Protein AF-A0A2T0B7F6-F1 (afdb_monomer_lite)

Sequence (50 aa):
MSLDDASRIMSEQQIRRLPVVENQKLVALGDLAVQPNSDQKAGNALTNIS

Structure (mmCIF, N/CA/C/O backbone):
data_AF-A0A2T0B7F6-F1
#
_entry.id   AF-A0A2T0B7F6-F1
#
loop_
_atom_site.group_PDB
_atom_site.id
_atom_site.type_symbol
_atom_site.label_atom_id
_atom_site.label_alt_id
_atom_site.label_comp_id
_atom_site.label_asym_id
_atom_site.label_entity_id
_atom_site.label_seq_id
_atom_site.pdbx_PDB_ins_code
_atom_site.Cartn_x
_atom_site.Cartn_y
_atom_site.Cartn_z
_atom_site.occupancy
_atom_site.B_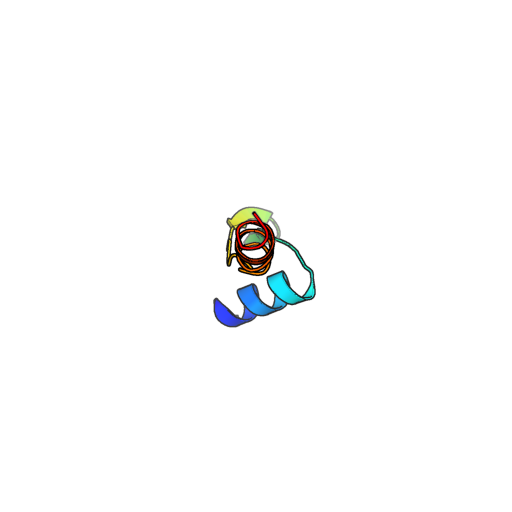iso_or_equiv
_atom_site.auth_seq_id
_atom_site.auth_comp_id
_atom_site.auth_asym_id
_atom_site.auth_atom_id
_atom_site.pdbx_PDB_model_num
ATOM 1 N N . MET A 1 1 ? 1.345 -12.836 -6.047 1.00 62.94 1 MET A N 1
ATOM 2 C CA . MET A 1 1 ? 0.848 -12.102 -4.870 1.00 62.94 1 MET A CA 1
ATOM 3 C C . MET A 1 1 ? -0.625 -11.842 -5.101 1.00 62.94 1 MET A C 1
ATOM 5 O O . MET A 1 1 ? -0.963 -11.303 -6.148 1.00 62.94 1 MET A O 1
ATOM 9 N N . SER A 1 2 ? -1.477 -12.332 -4.208 1.00 84.94 2 SER A N 1
ATOM 10 C CA . SER A 1 2 ? -2.930 -12.147 -4.281 1.00 84.94 2 SER A CA 1
ATOM 11 C C . SER A 1 2 ? -3.362 -10.858 -3.566 1.00 84.94 2 SER A C 1
ATOM 13 O O . SER A 1 2 ? -2.568 -10.234 -2.858 1.00 84.94 2 SER A O 1
ATOM 15 N N . LEU A 1 3 ? -4.621 -10.451 -3.749 1.00 83.31 3 LEU A N 1
ATOM 16 C CA . LEU A 1 3 ? -5.225 -9.342 -2.998 1.00 83.31 3 LEU A CA 1
ATOM 17 C C . LEU A 1 3 ? -5.270 -9.630 -1.488 1.00 83.31 3 LEU A C 1
ATOM 19 O O . LEU A 1 3 ? -5.039 -8.725 -0.687 1.00 83.31 3 LEU A O 1
ATOM 23 N N . ASP A 1 4 ? -5.492 -10.885 -1.100 1.00 85.88 4 ASP A N 1
ATOM 24 C CA . ASP A 1 4 ? -5.498 -11.316 0.300 1.00 85.88 4 ASP A CA 1
ATOM 25 C C . ASP A 1 4 ? -4.121 -11.146 0.958 1.00 85.88 4 ASP A C 1
ATOM 27 O O . ASP A 1 4 ? -4.018 -10.644 2.080 1.00 85.88 4 ASP A O 1
ATOM 31 N N . ASP A 1 5 ? -3.045 -11.471 0.232 1.00 87.38 5 ASP A N 1
ATOM 32 C CA . ASP A 1 5 ? -1.672 -11.262 0.710 1.00 87.38 5 ASP A CA 1
ATOM 33 C C . ASP A 1 5 ? -1.384 -9.774 0.954 1.00 87.38 5 ASP A C 1
ATOM 35 O O . ASP A 1 5 ? -0.793 -9.405 1.971 1.00 87.38 5 ASP A O 1
ATOM 39 N N . ALA A 1 6 ? -1.832 -8.912 0.035 1.00 86.44 6 ALA A N 1
ATOM 40 C CA . ALA A 1 6 ? -1.706 -7.464 0.160 1.00 86.44 6 ALA A CA 1
ATOM 41 C C . ALA A 1 6 ? -2.460 -6.940 1.392 1.00 86.44 6 ALA A C 1
ATOM 43 O O . ALA A 1 6 ? -1.891 -6.192 2.187 1.00 86.44 6 ALA A O 1
ATOM 44 N N . SER A 1 7 ? -3.701 -7.394 1.599 1.00 84.88 7 SER A N 1
ATOM 45 C CA . SER A 1 7 ? -4.517 -7.043 2.767 1.00 84.88 7 SER A CA 1
ATOM 46 C C . SER A 1 7 ? -3.871 -7.468 4.083 1.00 84.88 7 SER A C 1
ATOM 48 O O . SER A 1 7 ? -3.913 -6.724 5.068 1.00 84.88 7 SER A O 1
ATOM 50 N N . ARG A 1 8 ? -3.257 -8.656 4.116 1.00 86.88 8 ARG A N 1
ATOM 51 C CA . ARG A 1 8 ? -2.567 -9.159 5.306 1.00 86.88 8 ARG A CA 1
ATOM 52 C C . ARG A 1 8 ? -1.357 -8.297 5.650 1.00 86.88 8 ARG A C 1
ATOM 54 O O . ARG A 1 8 ? -1.256 -7.852 6.786 1.00 86.88 8 ARG A O 1
ATOM 61 N N . ILE A 1 9 ? -0.500 -7.988 4.675 1.00 86.88 9 ILE A N 1
ATOM 62 C CA . ILE A 1 9 ? 0.677 -7.124 4.877 1.00 86.88 9 ILE A CA 1
ATOM 63 C C . ILE A 1 9 ? 0.253 -5.726 5.336 1.00 86.88 9 ILE A C 1
ATOM 65 O O . ILE A 1 9 ? 0.827 -5.178 6.273 1.00 86.88 9 ILE A O 1
ATOM 69 N N . MET A 1 10 ? -0.773 -5.155 4.706 1.00 86.38 10 MET A N 1
ATOM 70 C CA . MET A 1 10 ? -1.318 -3.851 5.080 1.00 86.38 10 MET A CA 1
ATOM 71 C C . MET A 1 10 ? -1.842 -3.831 6.517 1.00 86.38 10 MET A C 1
ATOM 73 O O . MET A 1 10 ? -1.589 -2.876 7.248 1.00 86.38 10 MET A O 1
ATOM 77 N N . SER A 1 11 ? -2.501 -4.910 6.942 1.00 84.38 11 SER A N 1
ATOM 78 C CA . SER A 1 11 ? -2.984 -5.075 8.314 1.00 84.38 11 SER A CA 1
ATOM 79 C C . SER A 1 11 ? -1.837 -5.282 9.306 1.00 84.38 11 SER A C 1
ATOM 81 O O . SER A 1 11 ? -1.791 -4.618 10.334 1.00 84.38 11 SER A O 1
ATOM 83 N N . GLU A 1 12 ? -0.874 -6.153 9.007 1.00 86.75 12 GLU A N 1
ATOM 84 C CA . GLU A 1 12 ? 0.290 -6.412 9.869 1.00 86.75 12 GLU A CA 1
ATOM 85 C C . GLU A 1 12 ? 1.150 -5.157 10.066 1.00 86.75 12 GLU A C 1
ATOM 87 O O . GLU A 1 12 ? 1.619 -4.891 11.169 1.00 86.75 12 GLU A O 1
ATOM 92 N N . GLN A 1 13 ? 1.325 -4.364 9.008 1.00 88.06 13 GLN A N 1
ATOM 93 C CA . GLN A 1 13 ? 2.131 -3.142 9.026 1.00 88.06 13 GLN A CA 1
ATOM 94 C C . GLN A 1 13 ? 1.316 -1.881 9.349 1.00 88.06 13 GLN A C 1
ATOM 96 O O . GLN A 1 13 ? 1.883 -0.794 9.418 1.00 88.06 13 GLN A O 1
ATOM 101 N N . GLN A 1 14 ? -0.004 -2.002 9.540 1.00 82.44 14 GLN A N 1
ATOM 102 C CA . GLN A 1 14 ? -0.925 -0.884 9.797 1.00 82.44 14 GLN A CA 1
ATOM 103 C C . GLN A 1 14 ? -0.832 0.238 8.739 1.00 82.44 14 GLN A C 1
ATOM 105 O O . GLN A 1 14 ? -0.956 1.427 9.041 1.00 82.44 14 GLN A O 1
ATOM 110 N N . ILE A 1 15 ? -0.625 -0.134 7.472 1.00 83.12 15 ILE A N 1
ATOM 111 C CA . ILE A 1 15 ? -0.540 0.793 6.336 1.00 83.12 15 ILE A CA 1
ATOM 112 C C . ILE A 1 15 ? -1.767 0.661 5.437 1.00 83.12 15 ILE A C 1
ATOM 114 O O . ILE A 1 15 ? -2.281 -0.426 5.207 1.00 83.12 15 ILE A O 1
ATOM 118 N N . ARG A 1 16 ? -2.232 1.786 4.887 1.00 84.19 16 ARG A N 1
ATOM 119 C CA . ARG A 1 16 ? -3.442 1.842 4.042 1.00 84.19 16 ARG A CA 1
ATOM 120 C C . ARG A 1 16 ? -3.154 1.886 2.544 1.00 84.19 16 ARG A C 1
ATOM 122 O O . ARG A 1 16 ? -4.079 1.883 1.746 1.00 84.19 16 ARG A O 1
ATOM 129 N N . ARG A 1 17 ? -1.878 1.937 2.151 1.00 89.06 17 ARG A N 1
ATOM 130 C CA . ARG A 1 17 ? -1.472 1.997 0.744 1.00 89.06 17 ARG A CA 1
ATOM 131 C C . ARG A 1 17 ? -0.236 1.155 0.490 1.00 89.06 17 ARG A C 1
ATOM 133 O O . ARG A 1 17 ? 0.676 1.151 1.314 1.00 89.06 17 ARG A O 1
ATOM 140 N N . LEU A 1 18 ? -0.189 0.515 -0.671 1.00 89.75 18 LEU A N 1
ATOM 141 C CA . LEU A 1 18 ? 0.985 -0.194 -1.169 1.00 89.75 18 LEU A CA 1
ATOM 142 C C . LEU A 1 18 ? 1.517 0.494 -2.433 1.00 89.75 18 LEU A C 1
ATOM 144 O O . LEU A 1 18 ? 0.730 0.812 -3.329 1.00 89.75 18 LEU A O 1
ATOM 148 N N . PRO A 1 19 ? 2.834 0.736 -2.542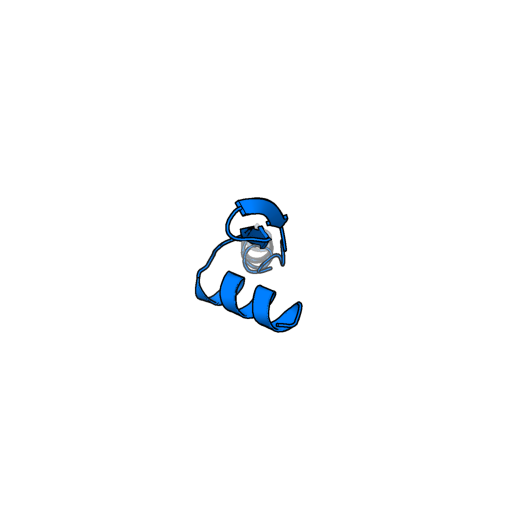 1.00 90.12 19 PRO A N 1
ATOM 149 C CA . PRO A 1 19 ? 3.421 1.222 -3.781 1.00 90.12 19 PRO A CA 1
ATOM 150 C C . PRO A 1 19 ? 3.352 0.132 -4.854 1.00 90.12 19 PRO A C 1
ATOM 152 O O . PRO A 1 19 ? 3.774 -1.002 -4.633 1.00 90.12 19 PRO A O 1
ATOM 155 N N . VAL A 1 20 ? 2.844 0.489 -6.030 1.00 90.88 20 VAL A N 1
ATOM 156 C CA . VAL A 1 20 ? 2.832 -0.381 -7.207 1.00 90.88 20 VAL A CA 1
ATOM 157 C C . VAL A 1 20 ? 3.958 0.069 -8.123 1.00 90.88 20 VAL A C 1
ATOM 159 O O . VAL A 1 20 ? 3.977 1.212 -8.588 1.00 90.88 20 VAL A O 1
ATOM 162 N N . VAL A 1 21 ? 4.912 -0.828 -8.351 1.00 93.19 21 VAL A N 1
ATOM 163 C CA . VAL A 1 21 ? 6.099 -0.574 -9.168 1.00 93.19 21 VAL A CA 1
ATOM 164 C C . VAL A 1 21 ? 6.084 -1.443 -10.421 1.00 93.19 21 VAL A C 1
ATOM 166 O O . VAL A 1 21 ? 5.790 -2.632 -10.353 1.00 93.19 21 VAL A O 1
ATOM 169 N N . GLU A 1 22 ? 6.440 -0.852 -11.557 1.00 94.75 22 GLU A N 1
ATOM 170 C CA . GLU A 1 22 ? 6.653 -1.546 -12.827 1.00 94.75 22 GLU A CA 1
ATOM 171 C C . GLU A 1 22 ? 7.989 -1.084 -13.411 1.00 94.75 22 GLU A C 1
ATOM 173 O O . GLU A 1 22 ? 8.276 0.112 -13.444 1.00 94.75 22 GLU A O 1
ATOM 178 N N . ASN A 1 23 ? 8.844 -2.019 -13.833 1.00 93.94 23 ASN A N 1
ATOM 179 C CA . ASN A 1 23 ? 10.181 -1.712 -14.363 1.00 93.94 23 ASN A CA 1
ATOM 180 C C . ASN A 1 23 ? 11.009 -0.787 -13.447 1.00 93.94 23 ASN A C 1
ATOM 182 O O . ASN A 1 23 ? 11.673 0.136 -13.912 1.00 93.94 23 ASN A O 1
ATOM 186 N N . GLN A 1 24 ? 10.954 -1.025 -12.131 1.00 91.88 24 GLN A N 1
ATOM 187 C CA . GLN A 1 24 ? 11.620 -0.211 -11.099 1.00 91.88 24 GLN A CA 1
ATOM 188 C C . GLN A 1 24 ? 11.135 1.247 -11.014 1.00 91.88 24 GLN A C 1
ATOM 190 O O . GLN A 1 24 ? 11.754 2.072 -10.344 1.00 91.88 24 GLN A O 1
ATOM 195 N N . LYS A 1 25 ? 10.010 1.573 -11.652 1.00 91.81 25 LYS A N 1
ATOM 196 C CA . LYS A 1 25 ? 9.374 2.884 -11.577 1.00 91.81 25 LYS A CA 1
ATOM 197 C C . LYS A 1 25 ? 8.063 2.779 -10.810 1.00 91.81 25 LYS A C 1
ATOM 199 O O . LYS A 1 25 ? 7.281 1.857 -11.021 1.00 91.81 25 LYS A O 1
ATOM 204 N N . LEU A 1 26 ? 7.810 3.741 -9.926 1.00 90.81 26 LEU A N 1
ATOM 205 C CA . LEU A 1 26 ? 6.514 3.869 -9.267 1.00 90.81 26 LEU A CA 1
ATOM 206 C C . LEU A 1 26 ? 5.461 4.250 -10.311 1.00 90.81 26 LEU A C 1
ATOM 208 O O . LEU A 1 26 ? 5.590 5.285 -10.968 1.00 90.81 26 LEU A O 1
ATOM 212 N N . VAL A 1 27 ? 4.433 3.416 -10.448 1.00 91.19 27 VAL A N 1
ATOM 213 C CA . VAL A 1 27 ? 3.324 3.653 -11.381 1.00 91.19 27 VAL A CA 1
ATOM 214 C C . VAL A 1 27 ? 2.042 4.055 -10.662 1.00 91.19 27 VAL A C 1
ATOM 216 O O . VAL A 1 27 ? 1.270 4.838 -11.207 1.00 91.19 27 VAL A O 1
ATOM 219 N N . ALA A 1 28 ? 1.825 3.581 -9.430 1.00 87.88 28 ALA A N 1
ATOM 220 C CA . ALA A 1 28 ? 0.636 3.918 -8.650 1.00 87.88 28 ALA A CA 1
ATOM 221 C C . ALA A 1 28 ? 0.819 3.683 -7.142 1.00 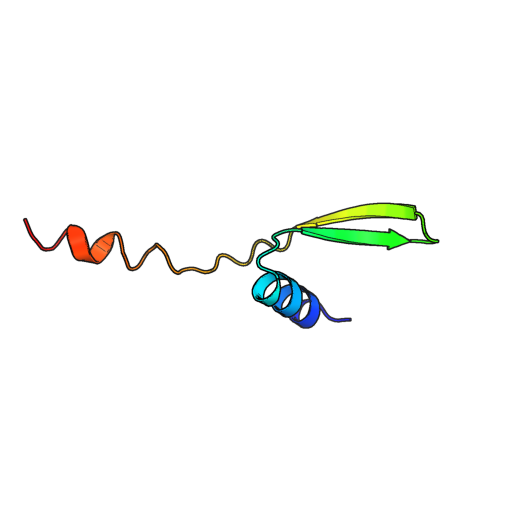87.88 28 ALA A C 1
ATOM 223 O O . ALA A 1 28 ? 1.773 3.047 -6.693 1.00 87.88 28 ALA A O 1
ATOM 224 N N . LEU A 1 29 ? -0.148 4.172 -6.364 1.00 83.19 29 LEU A N 1
ATOM 225 C CA . LEU A 1 29 ? -0.371 3.787 -4.972 1.00 83.19 29 LEU A CA 1
ATOM 226 C C . LEU A 1 29 ? -1.687 3.007 -4.910 1.00 83.19 29 LEU A C 1
ATOM 228 O O . LEU A 1 29 ? -2.747 3.578 -5.157 1.00 83.19 29 LEU A O 1
ATOM 232 N N . GLY A 1 30 ? -1.620 1.712 -4.611 1.00 80.88 30 GLY A N 1
ATOM 233 C CA . GLY A 1 30 ? -2.807 0.890 -4.395 1.00 80.88 30 GLY A CA 1
ATOM 234 C C . GLY A 1 30 ? -3.392 1.179 -3.017 1.00 80.88 30 GLY A C 1
ATOM 235 O O . GLY A 1 30 ? -2.685 1.031 -2.024 1.00 80.88 30 GLY A O 1
ATOM 236 N N . ASP A 1 31 ? -4.651 1.606 -2.955 1.00 79.56 31 ASP A N 1
ATOM 237 C CA . ASP A 1 31 ? -5.401 1.808 -1.711 1.00 79.56 31 ASP A CA 1
ATOM 238 C C . ASP A 1 31 ? -6.342 0.616 -1.517 1.00 79.56 31 ASP A C 1
ATOM 240 O O . ASP A 1 31 ? -7.257 0.397 -2.312 1.00 79.56 31 ASP A O 1
ATOM 244 N N . LEU A 1 32 ? -6.080 -0.188 -0.490 1.00 69.00 32 LEU A N 1
ATOM 245 C CA . LEU A 1 32 ? -6.944 -1.291 -0.083 1.00 69.00 32 LEU A CA 1
ATOM 246 C C . LEU A 1 32 ? -7.445 -0.958 1.319 1.00 69.00 32 LEU A C 1
ATOM 248 O O . LEU A 1 32 ? -6.948 -1.457 2.328 1.00 69.00 32 LEU A O 1
ATOM 252 N N . ALA A 1 33 ? -8.394 -0.029 1.382 1.00 57.41 33 ALA A N 1
ATOM 253 C CA . ALA A 1 33 ? -9.049 0.367 2.616 1.00 57.41 33 ALA A CA 1
ATOM 254 C 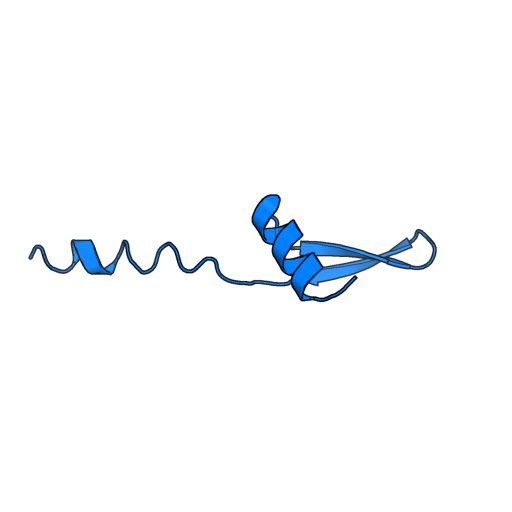C . ALA A 1 33 ? -9.955 -0.768 3.127 1.00 57.41 33 ALA A C 1
ATOM 256 O O . ALA A 1 33 ? -11.176 -0.720 2.994 1.00 57.41 33 ALA A O 1
ATOM 257 N N . VAL A 1 34 ? -9.365 -1.801 3.728 1.00 60.00 34 VAL A N 1
ATOM 258 C CA . VAL A 1 34 ? -10.113 -2.744 4.562 1.00 60.00 34 VAL A CA 1
ATOM 259 C C . VAL A 1 34 ? -10.247 -2.074 5.920 1.00 60.00 34 VAL A C 1
ATOM 261 O O . VAL A 1 34 ? -9.277 -1.982 6.666 1.00 60.00 34 VAL A O 1
ATOM 264 N N . GLN A 1 35 ? -11.419 -1.506 6.207 1.00 50.78 35 GLN A N 1
ATOM 265 C CA . GLN A 1 35 ? -11.721 -0.946 7.524 1.00 50.78 35 GLN A CA 1
ATOM 266 C C . GLN A 1 35 ? -11.462 -2.024 8.588 1.00 50.78 35 GLN A C 1
ATOM 268 O O . GLN A 1 35 ? -12.170 -3.037 8.595 1.00 50.78 35 GLN A O 1
ATOM 273 N N . PRO A 1 36 ? -10.506 -1.841 9.518 1.00 51.38 36 PRO A N 1
ATOM 274 C CA . PRO A 1 36 ? -10.561 -2.583 10.757 1.00 51.38 36 PRO A CA 1
ATOM 275 C C . PRO A 1 36 ? -11.735 -1.974 11.522 1.00 51.38 36 PRO A C 1
ATOM 277 O O . PRO A 1 36 ? -11.614 -0.921 12.142 1.00 51.38 36 PRO A O 1
ATOM 280 N N . ASN A 1 37 ? -12.908 -2.592 11.399 1.00 49.84 37 ASN A N 1
ATOM 281 C CA . ASN A 1 37 ? -14.117 -2.267 12.152 1.00 49.84 37 ASN A CA 1
ATOM 282 C C . ASN A 1 37 ? -13.904 -2.497 13.660 1.00 49.84 37 ASN A C 1
ATOM 284 O O . ASN A 1 37 ? -14.525 -3.379 14.250 1.00 49.84 37 ASN A O 1
ATOM 288 N N . SER A 1 38 ? -13.030 -1.716 14.294 1.00 50.38 38 SER A N 1
ATOM 289 C CA . SER A 1 38 ? -12.742 -1.808 15.725 1.00 50.38 38 SER A CA 1
ATOM 290 C C . SER A 1 38 ? -13.169 -0.580 16.528 1.00 50.38 38 SER A C 1
ATOM 292 O O . SER A 1 38 ? -13.117 -0.644 17.749 1.00 50.38 38 SER A O 1
ATOM 294 N N . ASP A 1 39 ? -13.708 0.467 15.891 1.00 47.44 39 ASP A N 1
ATOM 295 C CA . ASP A 1 39 ? -14.218 1.649 16.611 1.00 47.44 39 ASP A CA 1
ATOM 296 C C . ASP 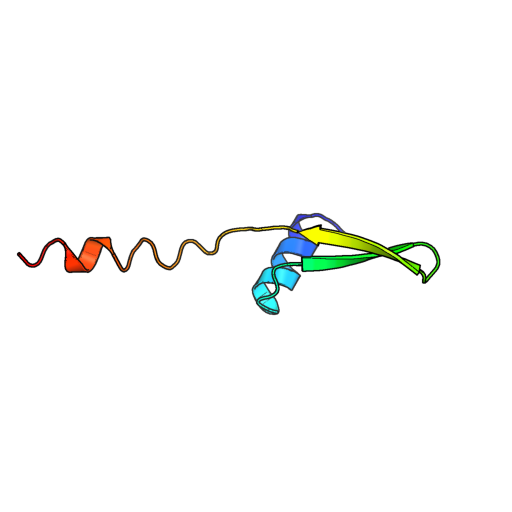A 1 39 ? -15.750 1.670 16.754 1.00 47.44 39 ASP A C 1
ATOM 298 O O . ASP A 1 39 ? -16.291 2.294 17.668 1.00 47.44 39 ASP A O 1
ATOM 302 N N . GLN A 1 40 ? -16.491 0.909 15.941 1.00 47.62 40 GLN A N 1
ATOM 303 C CA . GLN A 1 40 ? -17.962 0.919 16.002 1.00 47.62 40 GLN A CA 1
ATOM 304 C C . GLN A 1 40 ? -18.547 0.131 17.191 1.00 47.62 40 GLN A C 1
ATOM 306 O O . GLN A 1 40 ? -19.739 0.236 17.484 1.00 47.62 40 GLN A O 1
ATOM 311 N N . LYS A 1 41 ? -17.717 -0.624 17.927 1.00 46.50 41 LYS A N 1
ATOM 312 C CA . LYS A 1 41 ? -18.109 -1.218 19.218 1.00 46.50 41 LYS A CA 1
ATOM 313 C C . LYS A 1 41 ? -17.897 -0.281 20.412 1.00 46.50 41 LYS A C 1
ATOM 315 O O . LYS A 1 41 ? -18.513 -0.515 21.447 1.00 46.50 41 LYS A O 1
ATOM 320 N N . ALA A 1 42 ? -17.100 0.781 20.278 1.00 54.91 42 ALA A N 1
ATOM 321 C CA . ALA A 1 42 ? -16.863 1.727 21.370 1.00 54.91 42 ALA A CA 1
ATOM 322 C C . ALA A 1 42 ? -17.961 2.806 21.470 1.00 54.91 42 ALA A C 1
ATOM 324 O O . ALA A 1 42 ? -18.308 3.220 22.572 1.00 54.91 42 ALA A O 1
ATOM 325 N N . GLY A 1 43 ? -18.565 3.210 20.345 1.00 50.09 43 GLY A N 1
ATOM 326 C CA . 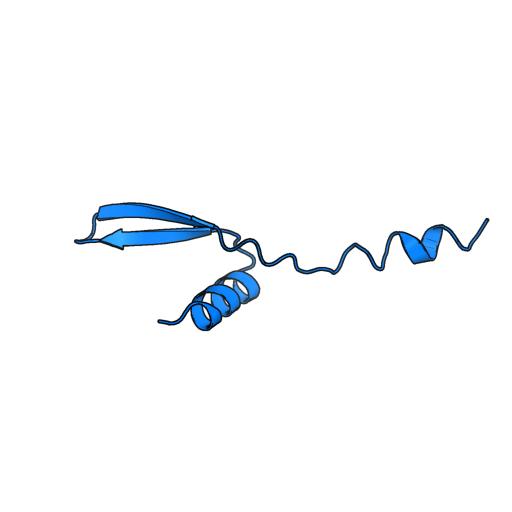GLY A 1 43 ? -19.646 4.209 20.335 1.00 50.09 43 GLY A CA 1
ATOM 327 C C . GLY A 1 43 ? -20.957 3.719 20.963 1.00 50.09 43 GLY A C 1
ATOM 328 O O . GLY A 1 43 ? -21.589 4.447 21.720 1.00 50.09 43 GLY A O 1
ATOM 329 N N . ASN A 1 44 ? -21.336 2.459 20.724 1.00 50.50 44 ASN A N 1
ATOM 330 C CA . ASN A 1 44 ? -22.610 1.908 21.210 1.00 50.50 44 ASN A CA 1
ATOM 331 C C . ASN A 1 44 ? -22.599 1.506 22.696 1.00 50.50 44 ASN A C 1
ATOM 333 O O . ASN A 1 44 ? -23.661 1.355 23.291 1.00 50.50 44 ASN A O 1
ATOM 337 N N . ALA A 1 45 ? -21.425 1.334 23.314 1.00 57.91 45 ALA A N 1
ATOM 338 C CA . ALA A 1 45 ? -21.330 1.014 24.741 1.00 57.91 45 ALA A CA 1
ATOM 339 C C . ALA A 1 45 ? -21.541 2.245 25.644 1.00 57.91 45 ALA A C 1
ATOM 341 O O . ALA A 1 45 ? -21.931 2.097 26.799 1.00 57.91 45 ALA A O 1
ATOM 342 N N . LEU A 1 46 ? -21.315 3.455 25.119 1.00 57.44 46 LEU A N 1
ATOM 343 C CA . LEU A 1 46 ? -21.481 4.716 25.852 1.00 57.44 46 LEU A CA 1
ATOM 344 C C . LEU A 1 46 ? -22.894 5.310 25.724 1.00 57.44 46 LEU A C 1
ATOM 346 O O . LEU A 1 46 ? -23.281 6.127 26.552 1.00 57.44 46 LEU A O 1
ATOM 350 N N . THR A 1 47 ? -23.688 4.898 24.731 1.00 55.88 47 THR A N 1
ATOM 351 C CA . THR A 1 47 ? -25.073 5.382 24.555 1.00 55.88 47 THR A CA 1
ATOM 352 C C . THR A 1 47 ? -26.079 4.679 25.475 1.00 55.88 47 THR A C 1
ATOM 354 O O . THR A 1 47 ? -27.149 5.218 25.730 1.00 55.88 47 THR A O 1
ATOM 357 N N . ASN A 1 48 ? -25.733 3.516 26.035 1.00 52.28 48 ASN A N 1
ATOM 358 C CA . ASN A 1 48 ? -26.616 2.750 26.925 1.00 52.28 48 ASN A CA 1
ATOM 359 C C . ASN A 1 48 ? -26.447 3.071 28.425 1.00 52.28 48 ASN A C 1
ATOM 361 O O . ASN A 1 48 ? -26.995 2.356 29.261 1.00 52.28 48 ASN A O 1
ATOM 365 N N . ILE A 1 49 ? -25.698 4.124 28.769 1.00 55.53 49 ILE A N 1
ATOM 366 C CA . ILE A 1 49 ? -25.542 4.621 30.150 1.00 55.53 49 ILE A CA 1
ATOM 367 C C . ILE A 1 49 ? -26.168 6.015 30.360 1.00 55.53 49 ILE A C 1
ATOM 369 O O . ILE A 1 49 ? -25.678 6.786 31.182 1.00 55.53 49 ILE A O 1
ATOM 373 N N . SER A 1 50 ? -27.234 6.353 29.622 1.00 49.22 50 SER A N 1
ATOM 374 C CA . SER A 1 50 ? -28.125 7.491 29.933 1.00 49.22 50 SER A CA 1
ATOM 375 C C . SER A 1 50 ? -29.432 7.012 30.547 1.00 49.22 50 SER A C 1
ATOM 377 O O . SER A 1 50 ? -30.007 6.051 29.990 1.00 49.22 50 SER A O 1
#

Radius of gyration: 16.65 Å; chains: 1; bounding box: 40×20×44 Å

Secondary structure (DSSP, 8-state):
--HHHHHHHHHHTT-SEEEEEETTEEEEEEE-------SHHHHHHHGGG-

InterPro domains:
  IPR000644 CBS domain [PF00571] (1-27)
  IPR046342 CBS domain superfamily [G3DSA:3.10.580.10] (1-42)
  IPR046342 CBS domain superfamily [SSF54631] (1-27)

pLDDT: mean 73.96, std 17.05, range [46.5, 94.75]

Organism: NCBI:txid52704

Foldseek 3Di:
DDPVVVVVVCVVVVHQWDFDDDPNHGDDIDGDPPDPPPCVVVVVVVVVPD